Protein AF-A0A6H5KSW2-F1 (afdb_monomer_lite)

Secondary structure (DSSP, 8-state):
----------S----S------S----EEEEEEEEE--SSTTEEEEEEEEE-TTS-------GGGPEEEETTEE-SS-PPPPTT--EEEEEEEE-S---S---------------------------PPPPPSS-----

Radius of gyration: 23.68 Å; chains: 1; bounding box: 39×60×59 Å

Structure (mmCIF, N/CA/C/O backbone):
data_AF-A0A6H5KSW2-F1
#
_entry.id   AF-A0A6H5KSW2-F1
#
loop_
_atom_site.group_PDB
_atom_site.id
_atom_site.type_symbol
_atom_site.label_atom_id
_atom_site.label_alt_id
_atom_site.label_comp_id
_atom_site.label_asym_id
_atom_site.label_entity_id
_atom_site.label_seq_id
_atom_site.pdbx_PDB_ins_code
_atom_site.Cartn_x
_atom_site.Cartn_y
_atom_site.Cartn_z
_atom_site.occupancy
_atom_site.B_iso_or_equiv
_atom_site.auth_seq_id
_atom_site.auth_comp_id
_atom_site.auth_asym_id
_atom_site.auth_atom_id
_atom_site.pdbx_PDB_model_num
ATOM 1 N N . MET A 1 1 ? 12.033 -44.509 30.814 1.00 36.94 1 MET A N 1
ATOM 2 C CA . MET A 1 1 ? 12.882 -43.694 29.920 1.00 36.94 1 MET A CA 1
ATOM 3 C C . MET A 1 1 ? 12.151 -43.537 28.597 1.00 36.94 1 MET A C 1
ATOM 5 O O . MET A 1 1 ? 12.015 -44.514 27.880 1.00 36.94 1 MET A O 1
ATOM 9 N N . GLN A 1 2 ? 11.615 -42.350 28.326 1.00 37.72 2 GLN A N 1
ATOM 10 C CA . GLN A 1 2 ? 11.071 -41.948 27.024 1.00 37.72 2 GLN A CA 1
ATOM 11 C C . GLN A 1 2 ? 11.816 -40.670 26.600 1.00 37.72 2 GLN A C 1
ATOM 13 O O . GLN A 1 2 ? 11.957 -39.792 27.453 1.00 37.72 2 GLN A O 1
ATOM 18 N N . PRO A 1 3 ? 12.282 -40.533 25.346 1.00 42.91 3 PRO A N 1
ATOM 19 C CA . PRO A 1 3 ? 12.638 -39.237 24.772 1.00 42.91 3 PRO A CA 1
ATOM 20 C C . PRO A 1 3 ? 11.373 -38.610 24.146 1.00 42.91 3 PRO A C 1
ATOM 22 O O . PRO A 1 3 ? 10.693 -39.248 23.349 1.00 42.91 3 PRO A O 1
ATOM 25 N N . THR A 1 4 ? 10.840 -37.531 24.728 1.00 40.56 4 THR A N 1
ATOM 26 C CA . THR A 1 4 ? 11.071 -36.101 24.407 1.00 40.56 4 THR A CA 1
ATOM 27 C C . THR A 1 4 ? 10.452 -35.617 23.091 1.00 40.56 4 THR A C 1
ATOM 29 O O . THR A 1 4 ? 11.049 -35.719 22.025 1.00 40.56 4 THR A O 1
ATOM 32 N N . ASN A 1 5 ? 9.246 -35.058 23.246 1.00 39.88 5 ASN A N 1
ATOM 33 C CA . ASN A 1 5 ? 8.668 -33.850 22.643 1.00 39.88 5 ASN A CA 1
ATOM 34 C C . ASN A 1 5 ? 9.477 -33.102 21.571 1.00 39.88 5 ASN A C 1
ATOM 36 O O . ASN A 1 5 ? 10.570 -32.631 21.866 1.00 39.88 5 ASN A O 1
ATOM 40 N N . GLN A 1 6 ? 8.808 -32.768 20.460 1.00 39.91 6 GLN A N 1
ATOM 41 C CA . GLN A 1 6 ? 8.643 -31.372 20.021 1.00 39.91 6 GLN A CA 1
ATOM 42 C C . GLN A 1 6 ? 7.264 -31.198 19.361 1.00 39.91 6 GLN A C 1
ATOM 44 O O . GLN A 1 6 ? 7.056 -31.534 18.199 1.00 39.91 6 GLN A O 1
ATOM 49 N N . VAL A 1 7 ? 6.305 -30.697 20.141 1.00 40.47 7 VAL A N 1
ATOM 50 C CA . VAL A 1 7 ? 5.051 -30.120 19.640 1.00 40.47 7 VAL A CA 1
ATOM 51 C C . VAL A 1 7 ? 5.324 -28.641 19.373 1.00 40.47 7 VAL A C 1
ATOM 53 O O . VAL A 1 7 ? 6.003 -27.986 20.159 1.00 40.47 7 VAL A O 1
ATOM 56 N N . CYS A 1 8 ? 4.836 -28.142 18.239 1.00 34.31 8 CYS A N 1
ATOM 57 C CA . CYS A 1 8 ? 4.956 -26.755 17.801 1.00 34.31 8 CYS A CA 1
ATOM 58 C C . CYS A 1 8 ? 4.298 -25.808 18.826 1.00 34.31 8 CYS A C 1
ATOM 60 O O . CYS A 1 8 ? 3.080 -25.646 18.847 1.00 34.31 8 CYS A O 1
ATOM 62 N N . GLU A 1 9 ? 5.101 -25.210 19.706 1.00 42.97 9 GLU A N 1
ATOM 63 C CA . GLU A 1 9 ? 4.668 -24.206 20.681 1.00 42.97 9 GLU A CA 1
ATOM 64 C C . GLU A 1 9 ? 4.813 -22.797 20.102 1.00 42.97 9 GLU A C 1
ATOM 66 O O . GLU A 1 9 ? 5.774 -22.106 20.411 1.00 42.97 9 GLU A O 1
ATOM 71 N N . ILE A 1 10 ? 3.843 -22.348 19.298 1.00 39.78 10 ILE A N 1
ATOM 72 C CA . ILE A 1 10 ? 3.442 -20.928 19.277 1.00 39.78 10 ILE A CA 1
ATOM 73 C C . ILE A 1 10 ? 1.921 -20.846 19.061 1.00 39.78 10 ILE A C 1
ATOM 75 O O . ILE A 1 10 ? 1.422 -20.407 18.029 1.00 39.78 10 ILE A O 1
ATOM 79 N N . CYS A 1 11 ? 1.152 -21.271 20.061 1.00 31.69 11 CYS A N 1
ATOM 80 C CA . CYS A 1 11 ? -0.175 -20.706 20.302 1.00 31.69 11 CYS A CA 1
ATOM 81 C C . CYS A 1 11 ? -0.040 -19.807 21.533 1.00 31.69 11 CYS A C 1
ATOM 83 O O . CYS A 1 11 ? 0.351 -20.319 22.583 1.00 31.69 11 CYS A O 1
ATOM 85 N N . PRO A 1 12 ? -0.334 -18.496 21.463 1.00 44.97 12 PRO A N 1
ATOM 86 C CA . PRO A 1 12 ? -0.328 -17.681 22.662 1.00 44.97 12 PRO A CA 1
ATOM 87 C C . PRO A 1 12 ? -1.440 -18.176 23.589 1.00 44.97 12 PRO A C 1
ATOM 89 O O . PRO A 1 12 ? -2.631 -18.064 23.294 1.00 44.97 12 PRO A O 1
ATOM 92 N N . THR A 1 13 ? -1.017 -18.763 24.705 1.00 39.66 13 THR A N 1
ATOM 93 C CA . THR A 1 13 ? -1.850 -19.119 25.848 1.00 39.66 13 THR A CA 1
ATOM 94 C C . THR A 1 13 ? -2.684 -17.924 26.276 1.00 39.66 13 THR A C 1
ATOM 96 O O . THR A 1 13 ? -2.176 -16.816 26.450 1.00 39.66 13 THR A O 1
ATOM 99 N N . ALA A 1 14 ? -3.973 -18.184 26.465 1.00 42.16 14 ALA A N 1
ATOM 100 C CA . ALA A 1 14 ? -4.941 -17.264 27.024 1.00 42.16 14 ALA A CA 1
ATOM 101 C C . ALA A 1 14 ? -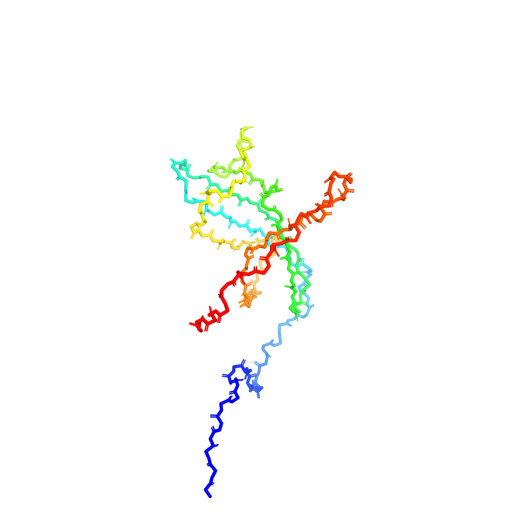4.491 -16.773 28.411 1.00 42.16 14 ALA A C 1
ATOM 103 O O . ALA A 1 14 ? -4.743 -17.425 29.422 1.00 42.16 14 ALA A O 1
ATOM 104 N N . SER A 1 15 ? -3.846 -15.608 28.465 1.00 43.31 15 SER A N 1
ATOM 105 C CA . SER A 1 15 ? -3.761 -14.797 29.674 1.00 43.31 15 SER A CA 1
ATOM 106 C C . SER A 1 15 ? -4.662 -13.572 29.512 1.00 43.31 15 SER A C 1
ATOM 108 O O . SER A 1 15 ? -4.653 -12.842 28.521 1.00 43.31 15 SER A O 1
ATOM 110 N N . ASN A 1 16 ? -5.552 -13.447 30.487 1.00 47.28 16 ASN A N 1
ATOM 111 C CA . ASN A 1 16 ? -6.626 -12.479 30.587 1.00 47.28 16 ASN A CA 1
ATOM 112 C C . ASN A 1 16 ? -6.099 -11.041 30.596 1.00 47.28 16 ASN A C 1
ATOM 114 O O . ASN A 1 16 ? -5.493 -10.636 31.575 1.00 47.28 16 ASN A O 1
ATOM 118 N N . VAL A 1 17 ? -6.336 -10.293 29.518 1.00 40.19 17 VAL A N 1
ATOM 119 C CA . VAL A 1 17 ? -7.151 -9.062 29.430 1.00 40.19 17 VAL A CA 1
ATOM 120 C C . VAL A 1 17 ? -7.151 -8.704 27.941 1.00 40.19 17 VAL A C 1
ATOM 122 O O . VAL A 1 17 ? -6.190 -8.139 27.426 1.00 40.19 17 VAL A O 1
ATOM 125 N N . ARG A 1 18 ? -8.218 -9.042 27.207 1.00 46.72 18 ARG A N 1
ATOM 126 C CA . ARG A 1 18 ? -8.447 -8.375 25.918 1.00 46.72 18 ARG A CA 1
ATOM 127 C C . ARG A 1 18 ? -8.859 -6.947 26.271 1.00 46.72 18 ARG A C 1
ATOM 129 O O . ARG A 1 18 ? -9.822 -6.815 27.030 1.00 46.72 18 ARG A O 1
ATOM 136 N N . PRO A 1 19 ? -8.185 -5.890 25.786 1.00 46.97 19 PRO A N 1
ATOM 137 C CA . PRO A 1 19 ? -8.746 -4.560 25.926 1.00 46.97 19 PRO A CA 1
ATOM 138 C C . PRO A 1 19 ? -10.125 -4.613 25.273 1.00 46.97 19 PRO A C 1
ATOM 140 O O . PRO A 1 19 ? -10.257 -5.030 24.119 1.00 46.97 19 PRO A O 1
ATOM 143 N N . HIS A 1 20 ? -11.159 -4.289 26.044 1.00 47.19 20 HIS A N 1
ATOM 144 C CA . HIS A 1 20 ? -12.515 -4.164 25.538 1.00 47.19 20 HIS A CA 1
ATOM 145 C C . HIS A 1 20 ? -12.527 -2.917 24.645 1.00 47.19 20 HIS A C 1
ATOM 147 O O . HIS A 1 20 ? -12.851 -1.819 25.084 1.00 47.19 20 HIS A O 1
ATOM 153 N N . TYR A 1 21 ? -12.082 -3.062 23.398 1.00 52.00 21 TYR A N 1
ATOM 154 C CA . TYR A 1 21 ? -12.290 -2.030 22.398 1.00 52.00 21 TYR A CA 1
ATOM 155 C C . TYR A 1 21 ? -13.795 -1.981 22.132 1.00 52.00 21 TYR A C 1
ATOM 157 O O . TYR A 1 21 ? -14.400 -3.044 21.938 1.00 52.00 21 TYR A O 1
ATOM 165 N N . PRO A 1 22 ? -14.431 -0.798 22.175 1.00 50.03 22 PRO A N 1
ATOM 166 C CA . PRO A 1 22 ? -15.830 -0.689 21.807 1.00 50.03 22 PRO A CA 1
ATOM 167 C C . PRO A 1 22 ? -15.993 -1.306 20.417 1.00 50.03 22 PRO A C 1
ATOM 169 O O . PRO A 1 22 ? -15.283 -0.960 19.478 1.00 50.03 22 PRO A O 1
ATOM 172 N N . THR A 1 23 ? -16.918 -2.255 20.293 1.00 51.47 23 THR A N 1
ATOM 173 C CA . THR A 1 23 ? -17.236 -3.042 19.086 1.00 51.47 23 THR A CA 1
ATOM 174 C C . THR A 1 23 ? -17.791 -2.203 17.930 1.00 51.47 23 THR A C 1
ATOM 176 O O . THR A 1 23 ? -18.306 -2.738 16.952 1.00 51.47 23 THR A O 1
ATOM 179 N N . PHE A 1 24 ? -17.677 -0.881 18.025 1.00 52.81 24 PHE A N 1
ATOM 180 C CA . PHE A 1 24 ? -18.205 0.089 17.086 1.00 52.81 24 PHE A CA 1
ATOM 181 C C . PHE A 1 24 ? -17.089 0.709 16.239 1.00 52.81 24 PHE A C 1
ATOM 183 O O . PHE A 1 24 ? -17.025 1.921 16.064 1.00 52.81 24 PHE A O 1
ATOM 190 N N . TYR A 1 25 ? -16.202 -0.128 15.701 1.00 56.75 25 TYR A N 1
ATOM 191 C CA . TYR A 1 25 ? -15.417 0.263 14.535 1.00 56.75 25 TYR A CA 1
ATOM 192 C C . TYR A 1 25 ? -16.138 -0.293 13.306 1.00 56.75 25 TYR A C 1
ATOM 194 O O . TYR A 1 25 ? -16.171 -1.515 13.123 1.00 56.75 25 TYR A O 1
ATOM 202 N N . PRO A 1 26 ? -16.795 0.553 12.490 1.00 60.41 26 PRO A N 1
ATOM 203 C CA . PRO A 1 26 ? -17.316 0.101 11.207 1.00 60.41 26 PRO A CA 1
ATOM 204 C C . PRO A 1 26 ? -16.165 -0.484 10.378 1.00 60.41 26 PRO A C 1
ATOM 206 O O . PRO A 1 26 ? -15.010 -0.145 10.612 1.00 60.41 26 PRO A O 1
ATOM 209 N N . ARG A 1 27 ? -16.482 -1.369 9.418 1.00 65.69 27 ARG A N 1
ATOM 210 C CA . ARG A 1 27 ? -15.516 -1.982 8.480 1.00 65.69 27 ARG A CA 1
ATOM 211 C C . ARG A 1 27 ? -14.383 -1.010 8.128 1.00 65.69 27 ARG A C 1
ATOM 213 O O . ARG A 1 27 ? -14.613 -0.067 7.369 1.00 65.69 27 ARG A O 1
ATOM 220 N N . THR A 1 28 ? -13.188 -1.261 8.656 1.00 74.56 28 THR A N 1
ATOM 221 C CA . THR A 1 28 ? -12.036 -0.389 8.437 1.00 74.56 28 THR A CA 1
ATOM 222 C C . THR A 1 28 ? -11.521 -0.592 7.021 1.00 74.56 28 THR A C 1
ATOM 224 O O . THR A 1 28 ? -11.386 -1.719 6.528 1.00 74.56 28 THR A O 1
ATOM 227 N N . ARG A 1 29 ? -11.276 0.524 6.337 1.00 86.50 29 ARG A N 1
ATOM 228 C CA . ARG A 1 29 ? -10.608 0.543 5.039 1.00 86.50 29 ARG A CA 1
ATOM 229 C C . ARG A 1 29 ? -9.146 0.877 5.277 1.00 86.50 29 ARG A C 1
ATOM 231 O O . ARG A 1 29 ? -8.847 1.900 5.886 1.00 86.50 29 ARG A O 1
ATOM 238 N N . TYR A 1 30 ? -8.263 0.055 4.734 1.00 90.50 30 TYR A N 1
ATOM 239 C CA . TYR A 1 30 ? -6.839 0.343 4.695 1.00 90.50 30 TYR A CA 1
ATOM 240 C C . TYR A 1 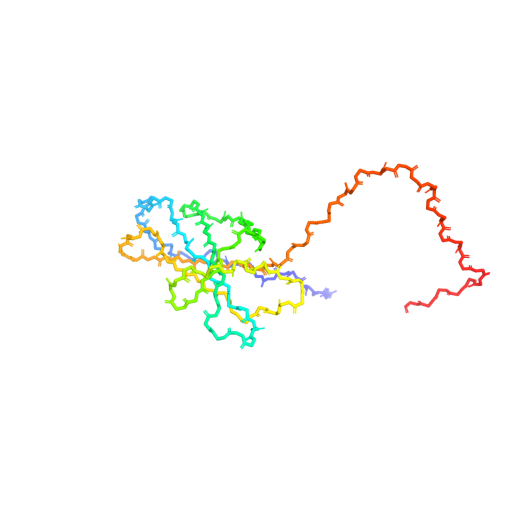30 ? -6.422 0.589 3.253 1.00 90.50 30 TYR A C 1
ATOM 242 O O . TYR A 1 30 ? -6.853 -0.118 2.338 1.00 90.50 30 TYR A O 1
ATOM 250 N N . GLU A 1 31 ? -5.601 1.607 3.061 1.00 93.50 31 GLU A N 1
ATOM 251 C CA . GLU A 1 31 ? -4.771 1.743 1.876 1.00 93.50 31 GLU A CA 1
ATOM 252 C C . GLU A 1 31 ? -3.494 0.940 2.101 1.00 93.50 31 GLU A C 1
ATOM 254 O O . GLU A 1 31 ? -2.906 0.984 3.185 1.00 93.50 31 GLU A O 1
ATOM 259 N N . VAL A 1 32 ? -3.105 0.165 1.096 1.00 95.25 32 VAL A N 1
ATOM 260 C CA . VAL A 1 32 ? -1.903 -0.661 1.124 1.00 95.25 32 VAL A CA 1
ATOM 261 C C . VAL A 1 32 ? -0.956 -0.128 0.070 1.00 95.25 32 VAL A C 1
ATOM 263 O O . VAL A 1 32 ? -1.320 -0.031 -1.101 1.00 95.25 32 VAL A O 1
ATOM 266 N N . ASN A 1 33 ? 0.242 0.219 0.509 1.00 95.62 33 ASN A N 1
ATOM 267 C CA . ASN A 1 33 ? 1.288 0.806 -0.304 1.00 95.62 33 ASN A CA 1
ATOM 268 C C . ASN A 1 33 ? 2.370 -0.238 -0.553 1.00 95.62 33 ASN A C 1
ATOM 270 O O . ASN A 1 33 ? 2.828 -0.877 0.388 1.00 95.62 33 ASN A O 1
ATOM 274 N N . PHE A 1 34 ? 2.783 -0.386 -1.803 1.00 94.88 34 PHE A N 1
ATOM 275 C CA . PHE A 1 34 ? 3.859 -1.270 -2.222 1.00 94.88 34 PHE A CA 1
ATOM 276 C C . PHE A 1 34 ? 4.945 -0.408 -2.844 1.00 94.88 34 PHE A C 1
ATOM 278 O O . PHE A 1 34 ? 4.740 0.203 -3.897 1.00 94.88 34 PHE A O 1
ATOM 285 N N . GLU A 1 35 ? 6.081 -0.332 -2.165 1.00 93.88 35 GLU A N 1
ATOM 286 C CA . GLU A 1 35 ? 7.253 0.381 -2.648 1.00 93.88 35 GLU A CA 1
ATOM 287 C C . GLU A 1 35 ? 8.123 -0.602 -3.438 1.00 93.88 35 GLU A C 1
ATOM 289 O O . GLU A 1 35 ? 8.703 -1.521 -2.847 1.00 93.88 35 GLU A O 1
ATOM 294 N N . PRO A 1 36 ? 8.206 -0.465 -4.768 1.00 92.56 36 PRO A N 1
ATOM 295 C CA . PRO A 1 36 ? 9.081 -1.300 -5.563 1.00 92.56 36 PRO A CA 1
ATOM 296 C C . PRO A 1 36 ? 10.532 -0.849 -5.397 1.00 92.56 36 PRO A C 1
ATOM 298 O O . PRO A 1 36 ? 10.830 0.342 -5.289 1.00 92.56 36 PRO A O 1
ATOM 301 N N . GLN A 1 37 ? 11.459 -1.791 -5.499 1.00 89.00 37 GLN A N 1
ATOM 302 C CA . GLN A 1 37 ? 12.854 -1.475 -5.761 1.00 89.00 37 GLN A CA 1
ATOM 303 C C . GLN A 1 37 ? 12.979 -1.067 -7.234 1.00 89.00 37 GLN A C 1
ATOM 305 O O . GLN A 1 37 ? 13.208 -1.882 -8.125 1.00 89.00 37 GLN A O 1
ATOM 310 N N . SER A 1 38 ? 12.749 0.217 -7.506 1.00 80.38 38 SER A N 1
ATOM 311 C CA . SER A 1 38 ? 12.797 0.792 -8.848 1.00 80.38 38 SER A CA 1
ATOM 312 C C . SER A 1 38 ? 13.840 1.899 -8.934 1.00 80.38 38 SER A C 1
ATOM 314 O O . SER A 1 38 ? 14.040 2.661 -7.993 1.00 80.38 38 SER A O 1
ATOM 316 N N . GLY A 1 39 ? 14.462 2.048 -10.107 1.00 80.56 39 GLY A N 1
ATOM 317 C CA . GLY A 1 39 ? 15.273 3.229 -10.424 1.00 80.56 39 GLY A CA 1
ATOM 318 C C . GLY A 1 39 ? 14.442 4.507 -10.603 1.00 80.56 39 GLY A C 1
ATOM 319 O O . GLY A 1 39 ? 15.005 5.590 -10.758 1.00 80.56 39 GLY A O 1
ATOM 320 N N . ILE A 1 40 ? 13.109 4.399 -10.604 1.00 83.75 40 ILE A N 1
ATOM 321 C CA . ILE A 1 40 ? 12.202 5.535 -10.738 1.00 83.75 40 ILE A CA 1
ATOM 322 C C . ILE A 1 40 ? 11.798 6.012 -9.347 1.00 83.75 40 ILE A C 1
ATOM 324 O O . ILE A 1 40 ? 11.072 5.354 -8.606 1.00 83.75 40 ILE A O 1
ATOM 328 N N . ILE A 1 41 ? 12.290 7.200 -9.009 1.00 82.62 41 ILE A N 1
ATOM 329 C CA . ILE A 1 41 ? 12.142 7.795 -7.685 1.00 82.62 41 ILE A CA 1
ATOM 330 C C . ILE A 1 41 ? 10.661 8.085 -7.390 1.00 82.62 41 ILE A C 1
ATOM 332 O O . ILE A 1 41 ? 9.939 8.649 -8.223 1.00 82.62 41 ILE A O 1
ATOM 336 N N . ASN A 1 42 ? 10.251 7.773 -6.158 1.00 88.19 42 ASN A N 1
ATOM 337 C CA . ASN A 1 42 ? 8.912 7.984 -5.599 1.00 88.19 42 ASN A CA 1
ATOM 338 C C . ASN A 1 42 ? 7.792 7.177 -6.262 1.00 88.19 42 ASN A C 1
ATOM 340 O O . ASN A 1 42 ? 6.635 7.560 -6.112 1.00 88.19 42 ASN A O 1
ATOM 344 N N . ASP A 1 43 ? 8.090 6.116 -7.009 1.00 92.50 43 ASP A N 1
ATOM 345 C CA . ASP A 1 43 ? 7.031 5.213 -7.449 1.00 92.50 43 ASP A CA 1
ATOM 346 C C . ASP A 1 43 ? 6.421 4.477 -6.258 1.00 92.50 43 ASP A C 1
ATOM 348 O O . ASP A 1 43 ? 7.129 3.911 -5.427 1.00 92.50 43 ASP A O 1
ATOM 352 N N . LEU A 1 44 ? 5.094 4.481 -6.198 1.00 94.56 44 LEU A N 1
ATOM 353 C CA . LEU A 1 44 ? 4.332 3.802 -5.167 1.00 94.56 44 LEU A CA 1
ATOM 354 C C . LEU A 1 44 ? 3.114 3.147 -5.804 1.00 94.56 44 LEU A C 1
ATOM 356 O O . LEU A 1 44 ? 2.313 3.810 -6.461 1.00 94.56 44 LEU A O 1
ATOM 360 N N . TYR A 1 45 ? 2.963 1.843 -5.614 1.00 95.44 45 TYR A N 1
ATOM 361 C CA . TYR A 1 45 ? 1.758 1.141 -6.033 1.00 95.44 45 TYR A CA 1
ATOM 362 C C . TYR A 1 45 ? 0.773 1.090 -4.873 1.00 95.44 45 TYR A C 1
ATOM 364 O O . TYR A 1 45 ? 1.135 0.716 -3.761 1.00 95.44 45 TYR A O 1
ATOM 372 N N . GLN A 1 46 ? -0.477 1.458 -5.129 1.00 95.62 46 GLN A N 1
ATOM 373 C CA . GLN A 1 46 ? -1.486 1.619 -4.090 1.00 95.62 46 GLN A CA 1
ATOM 374 C C . GLN A 1 46 ? -2.690 0.718 -4.349 1.00 95.62 46 GLN A C 1
ATOM 376 O O . GLN A 1 46 ? -3.222 0.644 -5.459 1.00 95.62 46 GLN A O 1
ATOM 381 N N . GLY A 1 47 ? -3.127 0.029 -3.302 1.00 94.31 47 GLY A N 1
ATOM 382 C CA . GLY A 1 47 ? -4.321 -0.805 -3.279 1.00 94.31 47 GLY A CA 1
ATOM 383 C C . GLY A 1 47 ? -5.188 -0.497 -2.065 1.00 94.31 47 GLY A C 1
ATOM 384 O O . GLY A 1 47 ? -4.800 0.249 -1.170 1.00 94.31 47 GLY A O 1
ATOM 385 N N . TYR A 1 48 ? -6.375 -1.098 -2.012 1.00 91.94 48 TYR A N 1
ATOM 386 C CA . TYR A 1 48 ? -7.284 -0.943 -0.878 1.00 91.94 48 TYR A CA 1
ATOM 387 C C . TYR A 1 48 ? -7.786 -2.291 -0.398 1.00 91.94 48 TYR A C 1
ATOM 389 O O . TYR A 1 48 ? -8.266 -3.099 -1.192 1.00 91.94 48 TYR A O 1
ATOM 397 N N . VAL A 1 49 ? -7.765 -2.488 0.916 1.00 90.44 49 VAL A N 1
ATOM 398 C CA . VAL A 1 49 ? -8.366 -3.652 1.568 1.00 90.44 49 VAL A CA 1
ATOM 399 C C . VAL A 1 49 ? -9.430 -3.207 2.555 1.00 90.44 49 VAL A C 1
ATOM 401 O O . VAL A 1 49 ? -9.375 -2.124 3.141 1.00 90.44 49 VAL A O 1
ATOM 404 N N . ARG A 1 50 ? -10.440 -4.056 2.717 1.00 86.19 50 ARG A N 1
ATOM 405 C CA . ARG A 1 50 ? -11.476 -3.907 3.735 1.00 86.19 50 ARG A CA 1
ATOM 406 C C . ARG A 1 50 ? -11.472 -5.163 4.573 1.00 86.19 50 ARG A C 1
ATOM 408 O O . ARG A 1 50 ? -11.588 -6.253 4.018 1.00 86.19 50 ARG A O 1
ATOM 415 N N . THR A 1 51 ? -11.379 -5.003 5.883 1.00 83.00 51 THR A N 1
ATOM 416 C CA . THR A 1 51 ? -11.441 -6.127 6.815 1.00 83.00 51 THR A CA 1
ATOM 417 C C . THR A 1 51 ? -12.653 -5.978 7.736 1.00 83.00 51 THR A C 1
ATOM 419 O O . THR A 1 51 ? -13.077 -4.858 8.050 1.00 83.00 51 THR A O 1
ATOM 422 N N . PRO A 1 52 ? -13.290 -7.092 8.135 1.00 80.56 52 PRO A N 1
ATOM 423 C CA . PRO A 1 52 ? -14.250 -7.067 9.227 1.00 80.56 52 PRO A CA 1
ATOM 424 C C . PRO A 1 52 ? -13.524 -6.710 10.531 1.00 80.56 52 PRO A C 1
ATOM 426 O O . PRO A 1 52 ? -12.433 -7.208 10.804 1.00 80.56 52 PRO A O 1
ATOM 429 N N . ALA A 1 53 ? -14.130 -5.851 11.349 1.00 79.62 53 ALA A N 1
ATOM 430 C CA . ALA A 1 53 ? -13.546 -5.474 12.630 1.00 79.62 53 ALA A CA 1
ATOM 431 C C . ALA A 1 53 ? -13.521 -6.670 13.599 1.00 79.62 53 ALA A C 1
ATOM 433 O O . ALA A 1 53 ? -14.495 -7.417 13.711 1.00 79.62 53 ALA A O 1
ATOM 434 N N . GLY A 1 54 ? -12.410 -6.833 14.324 1.00 80.56 54 GLY A N 1
ATOM 435 C CA . GLY A 1 54 ? -12.279 -7.812 15.410 1.00 80.56 54 GLY A CA 1
ATOM 436 C C . GLY A 1 54 ? -12.134 -9.277 14.982 1.00 80.56 54 GLY A C 1
ATOM 437 O O . GLY A 1 54 ? -12.198 -10.156 15.841 1.00 80.56 54 GLY A O 1
ATOM 438 N N . GLN A 1 55 ? -11.942 -9.558 13.691 1.00 84.75 55 GLN A N 1
ATOM 439 C CA . GLN A 1 55 ? -11.761 -10.915 13.171 1.00 84.75 55 GLN A CA 1
ATOM 440 C C . GLN A 1 55 ? -10.535 -10.986 12.262 1.00 84.75 55 GLN A C 1
ATOM 442 O O . GLN A 1 55 ? -10.218 -10.034 11.550 1.00 84.75 55 GLN A O 1
ATOM 447 N N . TRP A 1 56 ? -9.866 -12.138 12.266 1.00 89.31 56 TRP A N 1
ATOM 448 C CA . TRP A 1 56 ? -8.846 -12.440 11.268 1.00 89.31 56 TRP A CA 1
ATOM 449 C C . TRP A 1 56 ? -9.500 -12.617 9.900 1.00 89.31 56 TRP A C 1
ATOM 451 O O . TRP A 1 5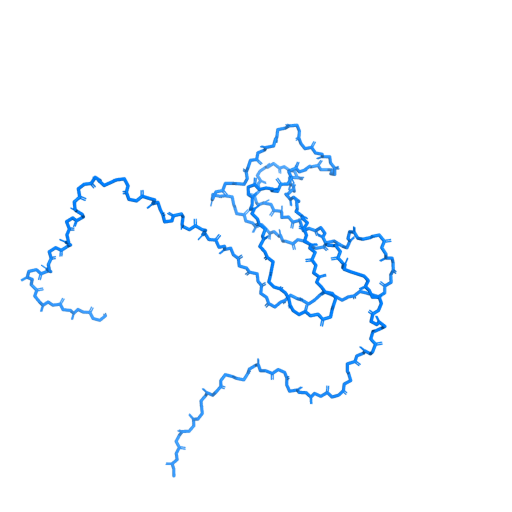6 ? -10.519 -13.295 9.777 1.00 89.31 56 TRP A O 1
ATOM 461 N N . ALA A 1 57 ? -8.899 -12.026 8.873 1.00 89.94 57 ALA A N 1
ATOM 462 C CA . ALA A 1 57 ? -9.345 -12.160 7.497 1.00 89.94 57 ALA A CA 1
ATOM 463 C C . ALA A 1 57 ? -8.140 -12.306 6.569 1.00 89.94 57 ALA A C 1
ATOM 465 O O . ALA A 1 57 ? -7.142 -11.602 6.721 1.00 89.94 57 ALA A O 1
ATOM 466 N N . THR A 1 58 ? -8.259 -13.194 5.585 1.00 91.62 58 THR A N 1
ATOM 467 C CA . THR A 1 58 ? -7.317 -13.280 4.467 1.00 91.62 58 THR A CA 1
ATOM 468 C C . THR A 1 58 ? -7.820 -12.385 3.343 1.00 91.62 58 THR A C 1
ATOM 470 O O . THR A 1 58 ? -8.976 -12.485 2.934 1.00 91.62 58 THR A O 1
ATOM 473 N N . VAL A 1 59 ? -6.954 -11.503 2.850 1.00 90.81 59 VAL A N 1
ATOM 474 C CA . VAL A 1 59 ? -7.248 -10.590 1.742 1.00 90.81 59 VAL A CA 1
ATOM 475 C C . VAL A 1 59 ? -6.252 -10.834 0.616 1.00 90.81 59 VAL A C 1
ATOM 477 O O . VAL A 1 59 ? -5.066 -11.021 0.873 1.00 90.81 59 VAL A O 1
ATOM 480 N N . SER A 1 60 ? -6.736 -10.840 -0.626 1.00 91.44 60 SER A N 1
ATOM 481 C CA . SER A 1 60 ? -5.895 -10.926 -1.822 1.00 91.44 60 SER A CA 1
ATOM 482 C C . SER A 1 60 ? -5.927 -9.592 -2.561 1.00 91.44 60 SER A C 1
ATOM 484 O O . SER A 1 60 ? -6.999 -9.012 -2.761 1.00 91.44 60 SER A O 1
ATOM 486 N N . LEU A 1 61 ? -4.749 -9.102 -2.944 1.00 91.25 61 LEU A N 1
ATOM 487 C CA . LEU A 1 61 ? -4.571 -7.894 -3.739 1.00 91.25 61 LEU A CA 1
ATOM 488 C C . LEU A 1 61 ? -3.860 -8.255 -5.048 1.00 91.25 61 LEU A C 1
ATOM 490 O O . LEU A 1 61 ? -2.659 -8.526 -5.030 1.00 91.25 61 LEU A O 1
ATOM 494 N N . PRO A 1 62 ? -4.567 -8.235 -6.190 1.00 90.94 62 PRO A N 1
ATOM 495 C CA . PRO A 1 62 ? -3.936 -8.461 -7.483 1.00 90.94 62 PRO A CA 1
ATOM 496 C C . PRO A 1 62 ? -2.972 -7.314 -7.817 1.00 90.94 62 PRO A C 1
ATOM 498 O O . PRO A 1 62 ? -3.404 -6.170 -7.977 1.00 90.94 62 PRO A O 1
ATOM 501 N N . LEU A 1 63 ? -1.677 -7.616 -7.969 1.00 88.44 63 LEU A N 1
ATOM 502 C CA . LEU A 1 63 ? -0.640 -6.608 -8.253 1.00 88.44 63 LEU A CA 1
ATOM 503 C C . LEU A 1 63 ? -0.898 -5.835 -9.559 1.00 88.44 63 LEU A C 1
ATOM 505 O O . LEU A 1 63 ? -0.561 -4.662 -9.685 1.00 88.44 63 LEU A O 1
ATOM 509 N N . ASN A 1 64 ? -1.569 -6.467 -10.524 1.00 86.94 64 ASN A N 1
ATOM 510 C CA . ASN A 1 64 ? -1.952 -5.863 -11.802 1.00 86.94 64 ASN A CA 1
ATOM 511 C C . ASN A 1 64 ? -3.136 -4.878 -11.715 1.00 86.94 64 ASN A C 1
ATOM 513 O O . ASN A 1 64 ? -3.476 -4.262 -12.726 1.00 86.94 64 ASN A O 1
ATOM 517 N N . ARG A 1 65 ? -3.780 -4.751 -10.547 1.00 89.31 65 ARG A N 1
ATOM 518 C CA . ARG A 1 65 ? -4.888 -3.815 -10.284 1.00 89.31 65 ARG A CA 1
ATOM 519 C C . ARG A 1 65 ? -4.494 -2.664 -9.361 1.00 89.31 65 ARG A C 1
ATOM 521 O O . ARG A 1 65 ? -5.362 -1.883 -8.973 1.00 89.31 65 ARG A O 1
ATOM 528 N N . LEU A 1 66 ? -3.221 -2.573 -8.991 1.00 93.12 66 LEU A N 1
ATOM 529 C CA . LEU A 1 66 ? -2.720 -1.482 -8.168 1.00 93.12 66 LEU A CA 1
ATOM 530 C C . LEU A 1 66 ? -2.628 -0.193 -8.986 1.00 93.12 66 LEU A C 1
ATOM 532 O O . LEU A 1 66 ? -2.328 -0.215 -10.179 1.00 93.12 66 LEU A O 1
ATOM 536 N N . LEU A 1 67 ? -2.883 0.928 -8.321 1.00 95.44 67 LEU A N 1
ATOM 537 C CA . LEU A 1 67 ? -2.754 2.258 -8.897 1.00 95.44 67 LEU A CA 1
ATOM 538 C C . LEU A 1 67 ? -1.321 2.745 -8.707 1.00 95.44 67 LEU A C 1
ATOM 540 O O . LEU A 1 67 ? -0.849 2.819 -7.574 1.00 95.44 67 LEU A O 1
ATOM 544 N N . LEU A 1 68 ? -0.640 3.095 -9.794 1.00 95.69 68 LEU A N 1
ATOM 545 C CA . LEU A 1 68 ? 0.696 3.669 -9.712 1.00 95.69 68 LEU A CA 1
ATOM 546 C C . LEU A 1 68 ? 0.610 5.174 -9.453 1.00 95.69 68 LEU A C 1
ATOM 548 O O . LEU A 1 68 ? 0.045 5.932 -10.253 1.00 95.69 68 LEU A O 1
ATOM 552 N N . THR A 1 69 ? 1.237 5.610 -8.368 1.00 95.25 69 THR A N 1
ATOM 553 C CA . THR A 1 69 ? 1.376 7.016 -8.004 1.00 95.25 69 THR A CA 1
ATOM 554 C C . THR A 1 69 ? 2.841 7.406 -7.842 1.00 95.25 69 THR A C 1
ATOM 556 O O . THR A 1 69 ? 3.738 6.566 -7.765 1.00 95.25 69 THR A O 1
ATOM 559 N N . GLY A 1 70 ? 3.103 8.710 -7.857 1.00 93.06 70 GLY A N 1
ATOM 560 C CA . GLY A 1 70 ? 4.366 9.266 -7.408 1.00 93.06 70 GLY A CA 1
ATOM 561 C C . GLY A 1 70 ? 4.195 10.678 -6.887 1.00 93.06 70 GLY A C 1
ATOM 562 O O . GLY A 1 70 ? 3.444 11.468 -7.453 1.00 93.06 70 GLY A O 1
ATOM 563 N N . GLN A 1 71 ? 4.850 10.973 -5.761 1.00 90.25 71 GLN A N 1
ATOM 564 C CA . GLN A 1 71 ? 4.661 12.229 -5.017 1.00 90.25 71 GLN A CA 1
ATOM 565 C C . GLN A 1 71 ? 3.176 12.523 -4.709 1.00 90.25 71 GLN A C 1
ATOM 567 O O . GLN A 1 71 ? 2.730 13.667 -4.735 1.00 90.25 71 GLN A O 1
ATOM 572 N N . GLY A 1 72 ? 2.388 11.472 -4.454 1.00 89.31 72 GLY A N 1
ATOM 573 C CA . GLY A 1 72 ? 0.954 11.583 -4.176 1.00 89.31 72 GLY A CA 1
ATOM 574 C C . GLY A 1 72 ? 0.079 11.904 -5.393 1.00 89.31 72 GLY A C 1
ATOM 575 O O . GLY A 1 72 ? -1.104 12.182 -5.220 1.00 89.31 72 GLY A O 1
ATOM 576 N N . GLN A 1 73 ? 0.625 11.880 -6.612 1.00 93.31 73 GLN A N 1
ATOM 577 C CA . GLN A 1 73 ? -0.127 12.073 -7.853 1.00 93.31 73 GLN A CA 1
ATOM 578 C C . GLN A 1 73 ? -0.202 10.772 -8.645 1.00 93.31 73 GLN A C 1
ATOM 580 O O . GLN A 1 73 ? 0.765 10.011 -8.698 1.00 93.31 73 GLN A O 1
ATOM 585 N N . ILE A 1 74 ? -1.339 10.520 -9.291 1.00 95.25 74 ILE A N 1
ATOM 586 C CA . ILE A 1 74 ? -1.475 9.400 -10.226 1.00 95.25 74 ILE A CA 1
ATOM 587 C C . ILE A 1 74 ? -0.513 9.633 -11.389 1.00 95.25 74 ILE A C 1
ATOM 589 O O . ILE A 1 74 ? -0.473 10.722 -11.957 1.00 95.25 74 ILE A O 1
ATOM 593 N N . ARG A 1 75 ? 0.277 8.617 -11.744 1.00 93.00 75 ARG A N 1
ATOM 594 C CA . ARG A 1 75 ? 1.143 8.704 -12.923 1.00 93.00 75 ARG A CA 1
ATOM 595 C C . ARG A 1 75 ? 0.295 8.617 -14.189 1.00 93.00 75 ARG A C 1
ATOM 597 O O . ARG A 1 75 ? -0.518 7.703 -14.311 1.00 93.00 75 ARG A O 1
ATOM 604 N N . ASP A 1 76 ? 0.558 9.480 -15.166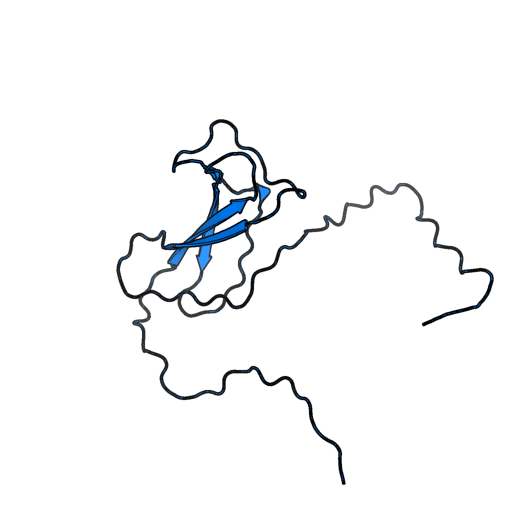 1.00 92.38 76 ASP A N 1
ATOM 605 C CA . ASP A 1 76 ? -0.103 9.405 -16.479 1.00 92.38 76 ASP A CA 1
ATOM 606 C C . ASP A 1 76 ? 0.139 8.049 -17.156 1.00 92.38 76 ASP A C 1
ATOM 608 O O . ASP A 1 76 ? -0.759 7.444 -17.739 1.00 92.38 76 ASP A O 1
ATOM 612 N N . ILE A 1 77 ? 1.366 7.536 -17.024 1.00 91.88 77 ILE A N 1
ATOM 613 C CA . ILE A 1 77 ? 1.744 6.211 -17.509 1.00 91.88 77 ILE A CA 1
ATOM 614 C C . ILE A 1 77 ? 1.601 5.211 -16.362 1.00 91.88 77 ILE A C 1
ATOM 616 O O . ILE A 1 77 ? 2.470 5.107 -15.493 1.00 91.88 77 ILE A O 1
ATOM 620 N N . GLN A 1 78 ? 0.516 4.440 -16.396 1.00 92.88 78 GLN A N 1
ATOM 621 C CA . GLN A 1 78 ? 0.271 3.324 -15.484 1.00 92.88 78 GLN A CA 1
ATOM 622 C C . GLN A 1 78 ? 1.096 2.103 -15.905 1.00 92.88 78 GLN A C 1
ATOM 624 O O . GLN A 1 78 ? 0.634 1.230 -16.646 1.00 92.88 78 GLN A O 1
ATOM 629 N N . ARG A 1 79 ? 2.349 2.052 -15.447 1.00 90.44 79 ARG A N 1
ATOM 630 C CA . ARG A 1 79 ? 3.173 0.845 -15.568 1.00 90.44 79 ARG A CA 1
ATOM 631 C C . ARG A 1 79 ? 2.577 -0.241 -14.682 1.00 90.44 79 ARG A C 1
ATOM 633 O O . ARG A 1 79 ? 2.225 0.019 -13.538 1.00 90.44 79 ARG A O 1
ATOM 640 N N . LYS A 1 80 ? 2.435 -1.444 -15.232 1.00 87.19 80 LYS A N 1
ATOM 641 C CA . LYS A 1 80 ? 2.010 -2.610 -14.457 1.00 87.19 80 LYS A CA 1
ATOM 642 C C . LYS A 1 80 ? 3.189 -3.127 -13.641 1.00 87.19 80 LYS A C 1
ATOM 644 O O . LYS A 1 80 ? 4.328 -3.037 -14.093 1.00 87.19 80 LYS A O 1
ATOM 649 N N . TRP A 1 81 ? 2.883 -3.716 -12.491 1.00 86.06 81 TRP A N 1
ATOM 650 C CA . TRP A 1 81 ? 3.847 -4.521 -11.752 1.00 86.06 81 TRP A CA 1
ATOM 651 C C . TRP A 1 81 ? 4.308 -5.696 -12.626 1.00 86.06 81 TRP A C 1
ATOM 653 O O . TRP A 1 81 ? 3.466 -6.426 -13.158 1.00 86.06 81 TRP A O 1
ATOM 663 N N . ASP A 1 82 ? 5.619 -5.870 -12.788 1.00 81.44 82 ASP A N 1
ATOM 664 C CA . ASP A 1 82 ? 6.206 -7.008 -13.500 1.00 81.44 82 ASP A CA 1
ATOM 665 C C . ASP A 1 82 ? 6.795 -8.037 -12.516 1.00 81.44 82 ASP A C 1
ATOM 667 O O . ASP A 1 82 ? 7.015 -7.742 -11.344 1.00 81.44 82 ASP A O 1
ATOM 671 N N . MET A 1 83 ? 7.030 -9.270 -12.973 1.00 73.56 83 MET A N 1
ATOM 672 C CA . MET A 1 83 ? 7.569 -10.333 -12.109 1.00 73.56 83 MET A CA 1
ATOM 673 C C . MET A 1 83 ? 9.054 -10.158 -11.747 1.00 73.56 83 MET A C 1
ATOM 675 O O . MET A 1 83 ? 9.532 -10.840 -10.848 1.00 73.56 83 MET A O 1
ATOM 679 N N . GLY A 1 84 ? 9.789 -9.296 -12.452 1.00 80.75 84 GLY A N 1
ATOM 680 C CA . GLY A 1 84 ? 11.185 -8.965 -12.158 1.00 80.75 84 GLY A CA 1
ATOM 681 C C . GLY A 1 84 ? 11.346 -7.807 -11.168 1.00 80.75 84 GLY A C 1
ATOM 682 O O . GLY A 1 84 ? 12.459 -7.539 -10.724 1.00 80.75 84 GLY A O 1
ATOM 683 N N . MET A 1 85 ? 10.259 -7.118 -10.822 1.00 84.50 85 MET A N 1
ATOM 684 C CA . MET A 1 85 ? 10.248 -5.998 -9.897 1.00 84.50 85 MET A CA 1
ATOM 685 C C . MET A 1 85 ? 10.271 -6.515 -8.458 1.00 84.50 85 MET A C 1
ATOM 687 O O . MET A 1 85 ? 9.308 -7.111 -7.969 1.00 84.50 85 MET A O 1
ATOM 691 N N . GLU A 1 86 ? 11.383 -6.260 -7.775 1.00 88.69 86 GLU A N 1
ATOM 692 C CA . GLU A 1 86 ? 11.543 -6.559 -6.354 1.00 88.69 86 GLU A CA 1
ATOM 693 C C . GLU A 1 86 ? 10.713 -5.587 -5.500 1.00 88.69 86 GLU A C 1
ATOM 695 O O . GLU A 1 86 ? 10.521 -4.419 -5.847 1.00 88.69 86 GLU A O 1
ATOM 700 N N . LEU A 1 87 ? 10.207 -6.076 -4.368 1.00 89.50 87 LEU A N 1
ATOM 701 C CA . LEU A 1 87 ? 9.432 -5.294 -3.407 1.00 89.50 87 LEU A CA 1
ATOM 702 C C . LEU A 1 87 ? 10.336 -4.878 -2.244 1.00 89.50 87 LEU A C 1
ATOM 704 O O . LEU A 1 87 ? 10.870 -5.740 -1.551 1.00 89.50 87 LEU A O 1
ATOM 708 N N . ASN A 1 88 ? 10.469 -3.573 -2.011 1.00 92.06 88 ASN A N 1
ATOM 709 C CA . ASN A 1 88 ? 11.261 -3.033 -0.908 1.00 92.06 88 ASN A CA 1
ATOM 710 C C . ASN A 1 88 ? 10.449 -2.998 0.394 1.00 92.06 88 ASN A C 1
ATOM 712 O O . ASN A 1 88 ? 10.886 -3.490 1.433 1.00 92.06 88 ASN A O 1
ATOM 716 N N . SER A 1 89 ? 9.239 -2.430 0.346 1.00 92.75 89 SER A N 1
ATOM 717 C CA . SER A 1 89 ? 8.412 -2.253 1.540 1.00 92.75 89 SER A CA 1
ATOM 718 C C . SER A 1 89 ? 6.914 -2.377 1.257 1.00 92.75 89 SER A C 1
ATOM 720 O O . SER A 1 89 ? 6.438 -2.131 0.144 1.00 92.75 89 SER A O 1
ATOM 722 N N . ILE A 1 90 ? 6.165 -2.776 2.292 1.00 94.62 90 ILE A N 1
ATOM 723 C CA . ILE A 1 90 ? 4.700 -2.738 2.318 1.00 94.62 90 ILE A CA 1
ATOM 724 C C . ILE A 1 90 ? 4.269 -1.822 3.459 1.00 94.62 90 ILE A C 1
ATOM 726 O O . ILE A 1 90 ? 4.630 -2.047 4.615 1.00 94.62 90 ILE A O 1
ATOM 730 N N . GLY A 1 91 ? 3.475 -0.807 3.137 1.00 94.69 91 GLY A N 1
ATOM 731 C CA . GLY A 1 91 ? 2.900 0.131 4.095 1.00 94.69 91 GLY A CA 1
ATOM 732 C C . GLY A 1 91 ? 1.391 -0.040 4.222 1.00 94.69 91 GLY A C 1
ATOM 733 O O . GLY A 1 91 ? 0.707 -0.328 3.243 1.00 94.69 91 GLY A O 1
ATOM 734 N N . PHE A 1 92 ? 0.862 0.194 5.421 1.00 92.81 92 PHE A N 1
ATOM 735 C CA . PHE A 1 92 ? -0.577 0.227 5.678 1.00 92.81 92 PHE A CA 1
ATOM 736 C C . PHE A 1 92 ? -0.965 1.599 6.216 1.00 92.81 92 PHE A C 1
ATOM 738 O O . PHE A 1 92 ? -0.406 2.060 7.210 1.00 92.81 92 PHE A O 1
ATOM 745 N N . THR A 1 93 ? -1.962 2.218 5.592 1.00 90.81 93 THR A N 1
ATOM 746 C CA . THR A 1 93 ? -2.522 3.500 6.021 1.00 90.81 93 THR A CA 1
ATOM 747 C C . THR A 1 93 ? -4.004 3.327 6.307 1.00 90.81 93 THR A C 1
ATOM 749 O O . THR A 1 93 ? -4.739 2.730 5.521 1.00 90.81 93 THR A O 1
ATOM 752 N N . ILE A 1 94 ? -4.469 3.861 7.433 1.00 88.75 94 ILE A N 1
ATOM 753 C CA . ILE A 1 94 ? -5.899 3.913 7.741 1.00 88.75 94 ILE A CA 1
ATOM 754 C C . ILE A 1 94 ? -6.549 4.913 6.787 1.00 88.75 94 ILE A C 1
ATOM 756 O O . ILE A 1 94 ? -6.189 6.087 6.768 1.00 88.75 94 ILE A O 1
ATOM 760 N N . ALA A 1 95 ? -7.499 4.437 5.989 1.00 83.62 95 ALA A N 1
ATOM 761 C CA . ALA A 1 95 ? -8.117 5.192 4.901 1.00 83.62 95 ALA A CA 1
ATOM 762 C C . ALA A 1 95 ? -9.627 5.397 5.111 1.00 83.62 95 ALA A C 1
ATOM 764 O O . ALA A 1 95 ? -10.366 5.635 4.152 1.00 83.62 95 ALA A O 1
ATOM 765 N N . ASP A 1 96 ? -10.110 5.257 6.348 1.00 81.06 96 ASP A N 1
ATOM 766 C CA . ASP A 1 96 ? -11.503 5.524 6.719 1.00 81.06 96 ASP A CA 1
ATOM 767 C C . ASP A 1 96 ? -11.732 6.960 7.227 1.00 81.06 96 ASP A C 1
ATOM 769 O O . ASP A 1 96 ? -12.880 7.386 7.339 1.00 81.06 96 ASP A O 1
ATOM 773 N N . GLY A 1 97 ? -10.660 7.720 7.487 1.00 80.50 97 GLY A N 1
ATOM 774 C CA . GLY A 1 97 ? -10.730 9.088 8.008 1.00 80.50 97 GLY A CA 1
ATOM 775 C C . GLY A 1 97 ? -11.219 9.176 9.457 1.00 80.50 97 GLY A C 1
ATOM 776 O O . GLY A 1 97 ? -11.512 10.273 9.934 1.00 80.50 97 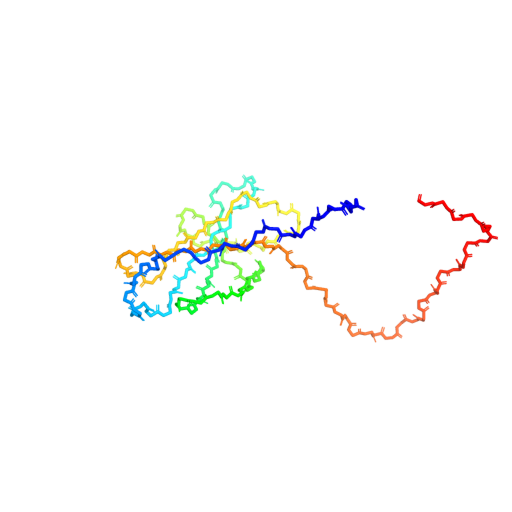GLY A O 1
ATOM 777 N N . VAL A 1 98 ? -11.321 8.046 10.162 1.00 80.56 98 VAL A N 1
ATOM 778 C CA . VAL A 1 98 ? -11.793 7.983 11.543 1.00 80.56 98 VAL A CA 1
ATOM 779 C C . VAL A 1 98 ? -10.590 8.042 12.478 1.00 80.56 98 VAL A C 1
ATOM 781 O O . VAL A 1 98 ? -9.779 7.122 12.556 1.00 80.56 98 VAL A O 1
ATOM 784 N N . GLY A 1 99 ? -10.471 9.148 13.212 1.00 71.75 99 GLY A N 1
ATOM 785 C CA . GLY A 1 99 ? -9.490 9.268 14.286 1.00 71.75 99 GLY A CA 1
ATOM 786 C C . GLY A 1 99 ? -9.860 8.391 15.485 1.00 71.75 99 GLY A C 1
ATOM 787 O O . GLY A 1 99 ? -11.035 8.194 15.789 1.00 71.75 99 GLY A O 1
ATOM 788 N N . GLY A 1 100 ? -8.856 7.888 16.199 1.00 76.69 100 GLY A N 1
ATOM 789 C CA . GLY A 1 100 ? -9.061 7.115 17.420 1.00 76.69 100 GLY A CA 1
ATOM 790 C C . GLY A 1 100 ? -7.999 6.040 17.617 1.00 76.69 100 GLY A C 1
ATOM 791 O O . GLY A 1 100 ? -7.088 5.905 16.796 1.00 76.69 100 GLY A O 1
ATOM 792 N N . PRO A 1 101 ? -8.092 5.268 18.711 1.00 76.75 101 PRO A N 1
ATOM 793 C CA . PRO A 1 101 ? -7.237 4.110 18.870 1.00 76.75 101 PRO A CA 1
ATOM 794 C C . PRO A 1 101 ? -7.562 3.108 17.765 1.00 76.75 101 PRO A C 1
ATOM 796 O O . PRO A 1 101 ? -8.727 2.791 17.523 1.00 76.75 101 PRO A O 1
ATOM 799 N N . PHE A 1 102 ? -6.520 2.613 17.112 1.00 79.25 102 PHE A N 1
ATOM 800 C CA . PHE A 1 102 ? -6.609 1.579 16.097 1.00 79.25 102 PHE A CA 1
ATOM 801 C C . PHE A 1 102 ? -5.652 0.446 16.444 1.00 79.25 102 PHE A C 1
ATOM 803 O O . PHE A 1 102 ? -4.679 0.626 17.179 1.00 79.25 102 PHE A O 1
ATOM 810 N N . ARG A 1 103 ? -5.928 -0.730 15.890 1.00 83.81 103 ARG A N 1
ATOM 811 C CA . ARG A 1 103 ? -5.034 -1.877 15.967 1.00 83.81 103 ARG A CA 1
ATOM 812 C C . ARG A 1 103 ? -5.087 -2.635 14.651 1.00 83.81 103 ARG A C 1
ATOM 814 O O . ARG A 1 103 ? -6.171 -2.964 14.178 1.00 83.81 103 ARG A O 1
ATOM 821 N N . LEU A 1 104 ? -3.917 -2.887 14.078 1.00 86.06 104 LEU A N 1
ATOM 822 C CA . LEU A 1 104 ? -3.735 -3.751 12.921 1.00 86.06 104 LEU A CA 1
ATOM 823 C C . LEU A 1 104 ? -2.733 -4.828 13.320 1.00 86.06 104 LEU A C 1
ATOM 825 O O . LEU A 1 104 ? -1.570 -4.523 13.567 1.00 86.06 104 LEU A O 1
ATOM 829 N N . ASP A 1 105 ? -3.200 -6.070 13.378 1.00 90.62 105 ASP A N 1
ATOM 830 C CA . ASP A 1 105 ? -2.340 -7.229 13.581 1.00 90.62 105 ASP A CA 1
ATOM 831 C C . ASP A 1 105 ? -2.189 -7.944 12.228 1.00 90.62 105 ASP A C 1
ATOM 833 O O . ASP A 1 105 ? -3.183 -8.227 11.556 1.00 90.62 105 ASP A O 1
ATOM 837 N N . VAL A 1 106 ? -0.951 -8.231 11.817 1.00 92.06 106 VAL A N 1
ATOM 838 C CA . VAL A 1 106 ? -0.639 -8.959 10.577 1.00 92.06 106 VAL A CA 1
ATOM 839 C C . VAL A 1 106 ? -0.028 -10.300 10.955 1.00 92.06 106 VAL A C 1
ATOM 841 O O . VAL A 1 106 ? 1.026 -10.343 11.583 1.00 92.06 106 VAL A O 1
ATOM 844 N N . ALA A 1 107 ? -0.696 -11.394 10.590 1.00 95.31 107 ALA A N 1
ATOM 845 C CA . ALA A 1 107 ? -0.197 -12.739 10.870 1.00 95.31 107 ALA A CA 1
ATOM 846 C C . ALA A 1 107 ? 0.906 -13.152 9.884 1.00 95.31 107 ALA A C 1
ATOM 848 O O . ALA A 1 107 ? 1.953 -13.643 10.293 1.00 95.31 107 ALA A O 1
ATOM 849 N N . TRP A 1 108 ? 0.664 -12.960 8.586 1.00 94.62 108 TRP A N 1
ATOM 850 C CA . TRP A 1 108 ? 1.597 -13.294 7.512 1.00 94.62 108 TRP A CA 1
ATOM 851 C C . TRP A 1 108 ? 1.306 -12.457 6.265 1.00 94.62 108 TRP A C 1
ATOM 853 O O . TRP A 1 108 ? 0.203 -11.934 6.092 1.00 94.62 108 TRP A O 1
ATOM 863 N N . VAL A 1 109 ? 2.304 -12.361 5.388 1.00 92.38 109 VAL A N 1
ATOM 864 C CA . VAL A 1 109 ? 2.195 -11.785 4.045 1.00 92.38 109 VAL A CA 1
ATOM 865 C C . VAL A 1 109 ? 2.864 -12.752 3.075 1.00 92.38 109 VAL A C 1
ATOM 867 O O . VAL A 1 109 ? 3.949 -13.253 3.364 1.00 92.38 109 VAL A O 1
ATOM 870 N N . ALA A 1 110 ? 2.213 -13.035 1.948 1.00 91.00 110 ALA A N 1
ATOM 871 C CA . ALA A 1 110 ? 2.743 -13.929 0.925 1.00 91.00 110 ALA A CA 1
ATOM 872 C C . ALA A 1 110 ? 2.402 -13.417 -0.477 1.00 91.00 110 ALA A C 1
ATOM 874 O O . ALA A 1 110 ? 1.329 -12.853 -0.698 1.00 91.00 110 ALA A O 1
ATOM 875 N N . LEU A 1 111 ? 3.313 -13.655 -1.419 1.00 87.56 111 LEU A N 1
ATOM 876 C CA . LEU A 1 111 ? 3.061 -13.514 -2.847 1.00 87.56 111 LEU A CA 1
ATOM 877 C C . LEU A 1 111 ? 2.536 -14.852 -3.382 1.00 87.56 111 LEU A C 1
ATOM 879 O O . LEU A 1 111 ? 3.136 -15.893 -3.119 1.00 87.56 111 LEU A O 1
ATOM 883 N N . VAL A 1 112 ? 1.427 -14.827 -4.120 1.00 86.75 112 VAL A N 1
ATOM 884 C CA . VAL A 1 112 ? 0.787 -16.031 -4.670 1.00 86.75 112 VAL A CA 1
ATOM 885 C C . VAL A 1 112 ? 0.685 -15.886 -6.184 1.00 86.75 112 VAL A C 1
ATOM 887 O O . VAL A 1 112 ? 0.177 -14.878 -6.671 1.00 86.75 112 VAL A O 1
ATOM 890 N N . SER A 1 113 ? 1.165 -16.881 -6.930 1.00 81.69 113 SER A N 1
ATOM 891 C CA . SER A 1 113 ? 0.919 -16.983 -8.369 1.00 81.69 113 SER A CA 1
ATOM 892 C C . SER A 1 113 ? -0.342 -17.805 -8.606 1.00 81.69 113 SER A C 1
ATOM 894 O O . SER A 1 113 ? -0.373 -18.996 -8.286 1.00 81.69 113 SER A O 1
ATOM 896 N N . GLU A 1 114 ? -1.368 -17.191 -9.185 1.00 71.62 114 GLU A N 1
ATOM 897 C CA . GLU A 1 114 ? -2.480 -17.938 -9.766 1.00 71.62 114 GLU A CA 1
ATOM 898 C C . GLU A 1 114 ? -1.960 -18.584 -11.053 1.00 71.62 114 GLU A C 1
ATOM 900 O O . GLU A 1 114 ? -1.649 -17.906 -12.031 1.00 71.62 114 GLU A O 1
ATOM 905 N N . VAL A 1 115 ? -1.758 -19.901 -11.017 1.00 62.50 115 VAL A N 1
ATOM 906 C CA . VAL A 1 115 ? -1.515 -20.670 -12.233 1.00 62.50 115 VAL A CA 1
ATOM 907 C C . VAL A 1 115 ? -2.890 -20.837 -12.856 1.00 62.50 115 VAL A C 1
ATOM 909 O O . VAL A 1 115 ? -3.699 -21.604 -12.339 1.00 62.50 115 VAL A O 1
ATOM 912 N N . ASP A 1 116 ? -3.187 -20.076 -13.908 1.00 56.91 116 ASP A N 1
ATOM 913 C CA . ASP A 1 116 ? -4.358 -20.366 -14.725 1.00 56.91 116 ASP A CA 1
ATOM 914 C C . ASP A 1 116 ? -4.195 -21.810 -15.208 1.00 56.91 116 ASP A C 1
ATOM 916 O O . ASP A 1 116 ? -3.296 -22.115 -15.999 1.00 56.91 116 ASP A O 1
ATOM 920 N N . GLU A 1 117 ? -5.020 -22.723 -14.692 1.00 48.19 117 GLU A N 1
ATOM 921 C CA . GLU A 1 117 ? -5.196 -24.042 -15.285 1.00 48.19 117 GLU A CA 1
ATOM 922 C C . GLU A 1 117 ? -5.828 -23.805 -16.654 1.00 48.19 117 GLU A C 1
ATOM 924 O O . GLU A 1 117 ? -7.049 -23.766 -16.815 1.00 48.19 117 GLU A O 1
ATOM 929 N N . GLY A 1 118 ? -4.965 -23.519 -17.629 1.00 45.28 118 GLY A N 1
ATOM 930 C CA . GLY A 1 118 ? -5.343 -23.312 -19.007 1.00 45.28 118 GLY A CA 1
ATOM 931 C C . GLY A 1 118 ? -6.250 -24.454 -19.424 1.00 45.28 118 GLY A C 1
ATOM 932 O O . GLY A 1 118 ? -5.926 -25.627 -19.235 1.00 45.28 118 GLY A O 1
ATOM 933 N N . LYS A 1 119 ? -7.406 -24.084 -19.970 1.00 46.44 119 LYS A N 1
ATOM 934 C CA . LYS A 1 119 ? -8.222 -24.963 -20.791 1.00 46.44 119 LYS A CA 1
ATOM 935 C C . LYS A 1 119 ? -7.259 -25.687 -21.735 1.00 46.44 119 LYS A C 1
ATOM 937 O O . LYS A 1 119 ? -6.585 -25.029 -22.520 1.00 46.44 119 LYS A O 1
ATOM 942 N N . ASP A 1 120 ? -7.119 -27.001 -21.552 1.00 54.25 120 ASP A N 1
ATOM 943 C CA . ASP A 1 120 ? -6.339 -27.880 -22.424 1.00 54.25 120 ASP A CA 1
ATOM 944 C C . ASP A 1 120 ? -6.967 -27.772 -23.824 1.00 54.25 120 ASP A C 1
ATOM 946 O O . ASP A 1 120 ? -7.889 -28.507 -24.187 1.00 54.25 120 ASP A O 1
ATOM 950 N N . ASP A 1 121 ? -6.512 -26.797 -24.605 1.00 54.81 121 ASP A N 1
ATOM 951 C CA . ASP A 1 121 ? -6.716 -26.756 -26.041 1.00 54.81 121 ASP A CA 1
ATOM 952 C C . ASP A 1 121 ? -5.892 -27.930 -26.569 1.00 54.81 121 ASP A C 1
ATOM 954 O O . ASP A 1 121 ? -4.670 -27.851 -26.648 1.00 54.81 121 ASP A O 1
ATOM 958 N N . GLY A 1 122 ? -6.563 -29.071 -26.755 1.00 58.16 122 GLY A N 1
ATOM 959 C CA . GLY A 1 122 ? -5.970 -30.401 -26.885 1.00 58.16 122 GLY A CA 1
ATOM 960 C C . GLY A 1 122 ? -4.947 -30.564 -28.007 1.00 58.16 122 GLY A C 1
ATOM 961 O O . GLY A 1 122 ? -5.242 -31.190 -29.024 1.00 58.16 122 GLY A O 1
ATOM 962 N N . ASP A 1 123 ? -3.727 -30.095 -27.776 1.00 56.03 123 ASP A N 1
ATOM 963 C CA . ASP A 1 123 ? -2.580 -30.320 -28.637 1.00 56.03 123 ASP A CA 1
ATOM 964 C C . ASP A 1 123 ? -1.629 -31.333 -27.981 1.00 56.03 123 ASP A C 1
ATOM 966 O O . ASP A 1 123 ? -0.919 -31.044 -27.021 1.00 56.03 123 ASP A O 1
ATOM 970 N N . ALA A 1 124 ? -1.689 -32.552 -28.525 1.00 57.03 124 ALA A N 1
ATOM 971 C CA . ALA A 1 124 ? -0.849 -33.732 -28.311 1.00 57.03 124 ALA A CA 1
ATOM 972 C C . ALA A 1 124 ? -0.655 -34.265 -26.864 1.00 57.03 124 ALA A C 1
ATOM 974 O O . ALA A 1 124 ? -0.357 -33.537 -25.919 1.00 57.03 124 ALA A O 1
ATOM 975 N N . PRO A 1 125 ? -0.712 -35.600 -26.657 1.00 51.38 125 PRO A N 1
ATOM 976 C CA . PRO A 1 125 ? -0.425 -36.180 -25.352 1.00 51.38 125 PRO A CA 1
ATOM 977 C C . PRO A 1 125 ? 1.007 -35.835 -24.930 1.00 51.38 125 PRO A C 1
ATOM 979 O O . PRO A 1 125 ? 1.970 -36.175 -25.626 1.00 51.38 125 PRO A O 1
ATOM 982 N N . ARG A 1 126 ? 1.147 -35.198 -23.758 1.00 60.03 126 ARG A N 1
ATOM 983 C CA . ARG A 1 126 ? 2.439 -35.002 -23.087 1.00 60.03 126 ARG A CA 1
ATOM 984 C C . ARG A 1 126 ? 3.158 -36.351 -23.066 1.00 60.03 126 ARG A C 1
ATOM 986 O O . ARG A 1 126 ? 2.668 -37.305 -22.455 1.00 60.03 126 ARG A O 1
ATOM 993 N N . LYS A 1 127 ? 4.300 -36.464 -23.753 1.00 59.72 127 LYS A N 1
ATOM 994 C CA . LYS A 1 127 ? 5.135 -37.670 -23.675 1.00 59.72 127 LYS A CA 1
ATOM 995 C C . LYS A 1 127 ? 5.498 -37.859 -22.204 1.00 59.72 127 LYS A C 1
ATOM 997 O O . LYS A 1 127 ? 6.206 -37.028 -21.640 1.00 59.72 127 LYS A O 1
ATOM 1002 N N . LYS A 1 128 ? 4.985 -38.921 -21.572 1.00 50.84 128 LYS A N 1
ATOM 1003 C CA . LYS A 1 128 ? 5.409 -39.294 -20.218 1.00 50.84 128 LYS A CA 1
ATOM 1004 C C . LYS A 1 128 ? 6.935 -39.440 -20.238 1.00 50.84 128 LYS A C 1
ATOM 1006 O O . LYS A 1 128 ? 7.438 -40.072 -21.174 1.00 50.84 128 LYS A O 1
ATOM 1011 N N . PRO A 1 129 ? 7.670 -38.873 -19.265 1.00 57.06 129 PRO A N 1
ATOM 1012 C CA . PRO A 1 129 ? 9.098 -39.114 -19.160 1.00 57.06 129 PRO A CA 1
ATOM 1013 C C . PRO A 1 129 ? 9.324 -40.623 -19.124 1.00 57.06 129 PRO A C 1
ATOM 1015 O O . PRO A 1 129 ? 8.681 -41.334 -18.348 1.00 57.06 129 PRO A O 1
ATOM 1018 N N . LEU A 1 130 ? 10.177 -41.122 -20.017 1.00 60.50 130 LEU A N 1
ATOM 1019 C CA . LEU A 1 130 ? 10.592 -42.516 -19.960 1.00 60.50 130 LEU A CA 1
ATOM 1020 C C . LEU A 1 130 ? 11.289 -42.739 -18.612 1.00 60.50 130 LEU A C 1
ATOM 1022 O O . LEU A 1 130 ? 12.065 -41.873 -18.197 1.00 60.50 130 LEU A O 1
ATOM 1026 N N . PRO A 1 131 ? 11.028 -43.865 -17.927 1.00 61.12 131 PRO A N 1
ATOM 1027 C CA . PRO A 1 131 ? 11.767 -44.186 -16.719 1.00 61.12 131 PRO A CA 1
ATOM 1028 C C . PRO A 1 131 ? 13.275 -44.187 -17.033 1.00 61.12 131 PRO A C 1
ATOM 1030 O O . PRO A 1 131 ? 13.660 -44.625 -18.128 1.00 61.12 131 PRO A O 1
ATOM 1033 N N . PRO A 1 132 ? 14.127 -43.695 -16.115 1.00 59.84 132 PRO A N 1
ATOM 1034 C CA . PRO A 1 132 ? 15.573 -43.785 -16.270 1.00 59.84 132 PRO A CA 1
ATOM 1035 C C . PRO A 1 132 ? 15.961 -45.242 -16.530 1.00 59.84 132 PRO A C 1
ATOM 1037 O O . PRO A 1 132 ? 15.516 -46.140 -15.817 1.00 59.84 132 PRO A O 1
ATOM 1040 N N . LYS A 1 133 ? 16.745 -45.484 -17.585 1.00 59.28 133 LYS A N 1
ATOM 1041 C CA . LYS A 1 133 ? 17.077 -46.847 -18.028 1.00 59.28 133 LYS A CA 1
ATOM 1042 C C . LYS A 1 133 ? 18.033 -47.586 -17.095 1.00 59.28 133 LYS A C 1
ATOM 1044 O O . LYS A 1 133 ? 18.120 -48.802 -17.195 1.00 59.28 133 LYS A O 1
ATOM 1049 N N . ASP A 1 134 ? 18.649 -46.889 -16.149 1.00 61.91 134 ASP A N 1
ATOM 1050 C CA . ASP A 1 134 ? 19.648 -47.464 -15.263 1.00 61.91 134 ASP A CA 1
ATOM 1051 C C . ASP A 1 134 ? 19.247 -47.150 -13.819 1.00 61.91 134 ASP A C 1
ATOM 1053 O O . ASP A 1 134 ? 19.314 -46.010 -13.364 1.00 61.91 134 ASP A O 1
ATOM 1057 N N . GLY A 1 135 ? 18.720 -48.168 -13.134 1.00 53.31 135 GLY A N 1
ATOM 1058 C CA . GLY A 1 135 ? 18.092 -48.079 -11.816 1.00 53.31 135 GLY A CA 1
ATOM 1059 C C . GLY A 1 135 ? 19.048 -47.718 -10.681 1.00 53.31 135 GLY A C 1
ATOM 1060 O O . GLY A 1 135 ? 19.351 -48.559 -9.838 1.00 53.31 135 GLY A O 1
ATOM 1061 N N . VAL A 1 136 ? 19.468 -46.458 -10.611 1.00 47.75 136 VAL A N 1
ATOM 1062 C CA . VAL A 1 136 ? 20.195 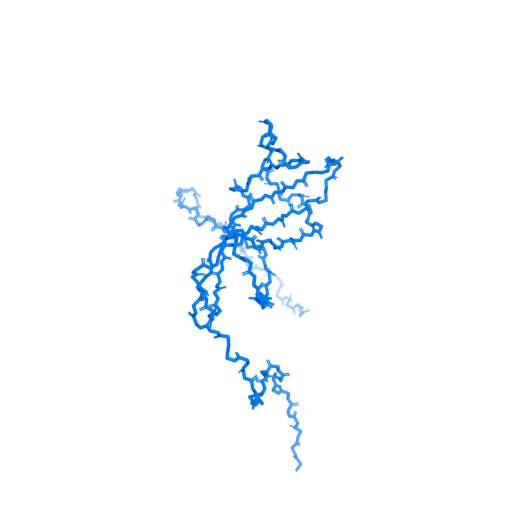-45.907 -9.464 1.00 47.75 136 VAL A CA 1
ATOM 1063 C C . VAL A 1 136 ? 19.444 -44.681 -8.949 1.00 47.75 136 VAL A C 1
ATOM 1065 O O . VAL A 1 136 ? 19.515 -43.597 -9.517 1.00 47.75 136 VAL A O 1
ATOM 1068 N N . MET A 1 137 ? 18.694 -44.883 -7.865 1.00 34.25 137 MET A N 1
ATOM 1069 C CA . MET A 1 137 ? 18.135 -43.816 -7.034 1.00 34.25 137 MET A CA 1
ATOM 1070 C C . MET A 1 137 ? 19.206 -43.411 -6.014 1.00 34.25 137 MET A C 1
ATOM 1072 O O . MET A 1 137 ? 19.560 -44.213 -5.150 1.00 34.25 137 MET A O 1
ATOM 1076 N N . SER A 1 138 ? 19.726 -42.189 -6.109 1.00 42.38 138 SER A N 1
ATOM 1077 C CA . SER A 1 138 ? 20.477 -41.540 -5.029 1.00 42.38 138 SER A CA 1
ATOM 1078 C C . SER A 1 138 ? 19.561 -40.534 -4.331 1.00 42.38 138 SER A C 1
ATOM 1080 O O . SER A 1 138 ? 18.923 -39.734 -5.016 1.00 42.38 138 SER A O 1
ATOM 1082 N N . TRP A 1 139 ? 19.483 -40.641 -3.002 1.00 47.62 139 TRP A N 1
ATOM 1083 C CA . TRP A 1 139 ? 18.699 -39.798 -2.091 1.00 47.62 139 TRP A CA 1
ATOM 1084 C C . TRP A 1 139 ? 19.083 -38.321 -2.163 1.00 47.62 139 TRP A C 1
ATOM 1086 O O . TRP A 1 139 ? 20.290 -38.047 -2.361 1.00 47.62 139 TRP A O 1
#

Foldseek 3Di:
DDDDDDDDPDDPPDDDDDPPDPQPDQFWKKKKWWDWPDPDPQKIWIDIDTDRPPDDDDDDDDQQPTFIDGPPHGDPDGDGDDPPIHTDDMDIDGDPPDDDDDDDDDPDDDDDDDPPPPDCPPDDDDPDPDPDPDDDDDD

pLDDT: mean 73.64, std 20.15, range [31.69, 95.69]

Sequence (139 aa):
MQPTNQVCEICPTASNVRPHYPTFYPRTRYEVNFEPQSGIINDLYQGYVRTPAGQWATVSLPLNRLLLTGQGQIRDIQRKWDMGMELNSIGFTIADGVGGPFRLDVAWVALVSEVDEGKDDGDAPRKKPLPPKDGVMSW